Protein AF-A0A4R4R8I4-F1 (afdb_monomer_lite)

Sequence (79 aa):
MRGTLTTIAILAAAALAYPLSCAVRPYRDCWVCKGSGHHRATGNRKLSRPCRWCRATGKRLRLGRRAWNRARRIHRDAT

Secondary structure (DSSP, 8-state):
-HHHHHHHHHHHHHHHHHHHHHHH--EEE-TTTTT-SEEEPSS-TT-EEE-TTTTT-SEEE-HHHHHHHHHHHHHHHT-

pLDDT: mean 86.47, std 5.87, range [62.75, 94.0]

Structure (mmCIF, N/CA/C/O backbone):
data_AF-A0A4R4R8I4-F1
#
_entry.id   AF-A0A4R4R8I4-F1
#
loop_
_atom_site.group_PDB
_atom_site.id
_atom_site.type_symbol
_atom_site.label_atom_id
_atom_site.label_alt_id
_atom_site.label_comp_id
_atom_site.label_asym_id
_atom_site.label_entity_id
_atom_site.label_seq_id
_atom_site.pdbx_PDB_ins_code
_atom_site.Cartn_x
_atom_site.Cartn_y
_atom_site.Cartn_z
_atom_site.occupancy
_atom_site.B_iso_or_equiv
_atom_site.auth_seq_id
_atom_site.auth_comp_id
_atom_site.auth_asym_id
_atom_site.auth_atom_id
_atom_site.pdbx_PDB_model_num
ATOM 1 N N . MET A 1 1 ? -25.575 15.075 24.651 1.00 62.75 1 MET A N 1
ATOM 2 C CA . MET A 1 1 ? -25.631 13.684 24.134 1.00 62.75 1 MET A CA 1
ATOM 3 C C . MET A 1 1 ? -25.661 13.586 22.604 1.00 62.75 1 MET A C 1
ATOM 5 O O . MET A 1 1 ? -25.021 12.697 22.067 1.00 62.75 1 MET A O 1
ATOM 9 N N . ARG A 1 2 ? -26.337 14.486 21.868 1.00 75.94 2 ARG A N 1
ATOM 10 C CA . ARG A 1 2 ? -26.327 14.469 20.385 1.00 75.94 2 ARG A CA 1
ATOM 11 C C . ARG A 1 2 ? -24.933 14.675 19.766 1.00 75.94 2 ARG A C 1
ATOM 13 O O . ARG A 1 2 ? -24.567 13.936 18.864 1.00 75.94 2 ARG A O 1
ATOM 20 N N . GLY A 1 3 ? -24.145 15.610 20.304 1.00 77.88 3 GLY A N 1
ATOM 21 C CA . GLY A 1 3 ? -22.803 15.919 19.790 1.00 77.88 3 GLY A CA 1
ATOM 22 C C . GLY A 1 3 ? -21.779 14.7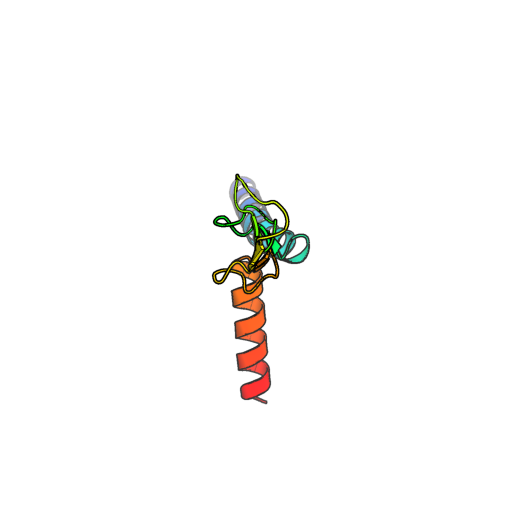87 19.945 1.00 77.88 3 GLY A C 1
ATOM 23 O O . GLY A 1 3 ? -20.926 14.606 19.085 1.00 77.88 3 GLY A O 1
ATOM 24 N N . THR A 1 4 ? -21.872 13.979 21.004 1.00 87.75 4 THR A N 1
ATOM 25 C CA . THR A 1 4 ? -20.936 12.865 21.229 1.00 87.75 4 THR A CA 1
ATOM 26 C C . THR A 1 4 ? -21.190 11.711 20.263 1.00 87.75 4 THR A C 1
ATOM 28 O O . THR A 1 4 ? -20.241 11.170 19.703 1.00 87.75 4 THR A O 1
ATOM 31 N N . LEU A 1 5 ? -22.459 11.382 20.001 1.00 90.62 5 LEU A N 1
ATOM 32 C CA . LEU A 1 5 ? -22.835 10.355 19.024 1.00 90.62 5 LEU A CA 1
ATOM 33 C C . LEU A 1 5 ? -22.371 10.717 17.610 1.00 90.62 5 LEU A C 1
ATOM 35 O O . LEU A 1 5 ? -21.837 9.860 16.910 1.00 90.62 5 LEU A O 1
ATOM 39 N N . THR A 1 6 ? -22.506 11.983 17.205 1.00 91.69 6 THR A N 1
ATOM 40 C CA . THR A 1 6 ? -22.015 12.442 15.898 1.00 91.69 6 THR A CA 1
ATOM 41 C C . THR A 1 6 ? -20.498 12.329 15.783 1.00 91.69 6 THR A C 1
ATOM 43 O O . THR A 1 6 ? -20.001 11.844 14.770 1.00 91.69 6 THR A O 1
ATOM 46 N N . THR A 1 7 ? -19.751 12.691 16.829 1.00 92.69 7 THR A N 1
ATOM 47 C CA . THR A 1 7 ? -18.285 12.571 16.822 1.00 92.69 7 THR A CA 1
ATOM 48 C C . THR A 1 7 ? -17.843 11.111 16.735 1.00 92.69 7 THR A C 1
ATOM 50 O O . THR A 1 7 ? -16.962 10.780 15.942 1.00 92.69 7 THR A O 1
ATOM 53 N N . ILE A 1 8 ? -18.487 10.220 17.496 1.00 94.00 8 ILE A N 1
ATOM 54 C CA . ILE A 1 8 ? -18.207 8.779 17.457 1.00 94.00 8 ILE A CA 1
ATOM 55 C C . ILE A 1 8 ? -18.512 8.209 16.067 1.00 94.00 8 ILE A C 1
ATOM 57 O O . ILE A 1 8 ? -17.694 7.473 15.519 1.00 94.00 8 ILE A O 1
ATOM 61 N N . ALA A 1 9 ? -19.647 8.579 15.469 1.00 93.31 9 ALA A N 1
ATOM 62 C CA . ALA A 1 9 ? -20.031 8.112 14.140 1.00 93.31 9 ALA A CA 1
ATOM 63 C C . ALA A 1 9 ? -19.025 8.542 13.058 1.00 93.31 9 ALA A C 1
ATOM 65 O O . ALA A 1 9 ? -18.633 7.723 12.227 1.00 93.31 9 ALA A O 1
ATOM 66 N N . ILE A 1 10 ? -18.554 9.794 13.091 1.00 93.50 10 ILE A N 1
ATOM 67 C CA . ILE A 1 10 ? -17.552 10.302 12.140 1.00 93.50 10 ILE A CA 1
ATOM 68 C C . ILE A 1 10 ? -16.218 9.564 12.306 1.00 93.50 10 ILE A C 1
ATOM 70 O O . ILE A 1 10 ? -15.621 9.138 11.314 1.00 93.50 10 ILE A O 1
ATOM 74 N N . LEU A 1 11 ? -15.759 9.366 13.545 1.00 92.75 11 LEU A N 1
ATOM 75 C CA . LEU A 1 11 ? -14.519 8.635 13.819 1.00 92.75 11 LEU A CA 1
ATOM 76 C C . LEU A 1 11 ? -14.607 7.176 13.363 1.00 92.75 11 LEU A C 1
ATOM 78 O O . LEU A 1 11 ? -13.685 6.682 12.713 1.00 92.75 11 LEU A O 1
ATOM 82 N N . ALA A 1 12 ? -15.723 6.502 13.644 1.00 90.69 12 ALA A N 1
ATOM 83 C CA . ALA A 1 12 ? -15.958 5.133 13.199 1.00 90.69 12 ALA A CA 1
ATOM 84 C C . ALA A 1 12 ? -15.982 5.038 11.665 1.00 90.69 12 ALA A C 1
ATOM 86 O O . ALA A 1 12 ? -15.326 4.172 11.086 1.00 90.69 12 ALA A O 1
ATOM 87 N N . ALA A 1 13 ? -16.667 5.966 10.992 1.00 91.19 13 ALA A N 1
ATOM 88 C CA . ALA A 1 13 ? -16.701 6.022 9.536 1.00 91.19 13 ALA A CA 1
ATOM 89 C C . ALA A 1 13 ? -15.299 6.220 8.942 1.00 91.19 13 ALA A C 1
ATOM 91 O O . ALA A 1 13 ? -14.927 5.508 8.012 1.00 91.19 13 ALA A O 1
ATOM 92 N N . ALA A 1 14 ? -14.483 7.117 9.504 1.00 87.38 14 ALA A N 1
ATOM 93 C CA . ALA A 1 14 ? -13.105 7.326 9.059 1.00 87.38 14 ALA A CA 1
ATOM 94 C C . ALA A 1 14 ? -12.224 6.082 9.286 1.00 87.38 14 ALA A C 1
ATOM 96 O O . ALA A 1 14 ? -11.466 5.678 8.396 1.00 87.38 14 ALA A O 1
ATOM 97 N N . ALA A 1 15 ? -12.368 5.437 10.448 1.00 86.19 15 ALA A N 1
ATOM 98 C CA . ALA A 1 15 ? -11.649 4.216 10.799 1.00 86.19 15 ALA A CA 1
ATOM 99 C C . ALA A 1 15 ? -11.987 3.043 9.865 1.00 86.19 15 ALA A C 1
ATOM 101 O O . ALA A 1 15 ? -11.107 2.238 9.564 1.00 86.19 15 ALA A O 1
ATOM 102 N N . LEU A 1 16 ? -13.225 2.970 9.362 1.00 84.19 16 LEU A N 1
ATOM 103 C CA . LEU A 1 16 ? -13.672 1.959 8.396 1.00 84.19 16 LEU A CA 1
ATOM 104 C C . LEU A 1 16 ? -13.375 2.344 6.938 1.00 84.19 16 LEU A C 1
ATOM 106 O O . LEU A 1 16 ? -13.041 1.485 6.119 1.00 84.19 16 LEU A O 1
ATOM 110 N N . ALA A 1 17 ? -13.421 3.630 6.594 1.00 84.44 17 ALA A N 1
ATOM 111 C CA . ALA A 1 17 ? -13.154 4.110 5.241 1.00 84.44 17 ALA A CA 1
ATOM 112 C C . ALA A 1 17 ? -11.717 3.798 4.792 1.00 84.44 17 ALA A C 1
ATOM 114 O O . ALA A 1 17 ? -11.484 3.416 3.640 1.00 84.44 17 ALA A O 1
ATOM 115 N N . TYR A 1 18 ? -10.739 3.898 5.696 1.00 79.94 18 TYR A N 1
ATOM 116 C CA . TYR A 1 18 ? -9.347 3.589 5.375 1.00 79.94 18 TYR A CA 1
ATOM 117 C C . TYR A 1 18 ? -9.114 2.121 4.950 1.00 79.94 18 TYR A C 1
ATOM 119 O O . TYR A 1 18 ? -8.571 1.908 3.854 1.00 79.94 18 TYR A O 1
ATOM 127 N N . PRO A 1 19 ? -9.514 1.091 5.724 1.00 79.19 19 PRO A N 1
ATOM 128 C CA . PRO A 1 19 ? -9.372 -0.304 5.315 1.00 79.19 19 PRO A CA 1
ATOM 129 C C . PRO A 1 19 ? -10.229 -0.644 4.091 1.00 79.19 19 PRO A C 1
ATOM 131 O O . PRO A 1 19 ? -9.732 -1.354 3.213 1.00 79.19 19 PRO A O 1
ATOM 134 N N . LEU A 1 20 ? -11.436 -0.076 3.955 1.00 80.06 20 LEU A N 1
ATOM 135 C CA . LEU A 1 20 ? -12.260 -0.225 2.747 1.00 80.06 20 LEU A CA 1
ATOM 136 C C . LEU A 1 20 ? -11.529 0.302 1.503 1.00 80.06 20 LEU A C 1
ATOM 138 O O . LEU A 1 20 ? -11.405 -0.403 0.501 1.00 80.06 20 LEU A O 1
ATOM 142 N N . SER A 1 21 ? -10.922 1.488 1.582 1.00 80.25 21 SER A N 1
ATOM 143 C CA . SER A 1 21 ? -10.130 2.041 0.474 1.00 80.25 21 SER A CA 1
ATOM 144 C C . SER A 1 21 ? -8.902 1.181 0.133 1.00 80.25 21 SER A C 1
ATOM 146 O O . SER A 1 21 ? -8.502 1.082 -1.032 1.00 80.25 21 SER A O 1
ATOM 148 N N . CYS A 1 22 ? -8.306 0.523 1.135 1.00 80.31 22 CYS A N 1
ATOM 149 C CA . CYS A 1 22 ? -7.207 -0.421 0.942 1.00 80.31 22 CYS A CA 1
ATOM 150 C C . CYS A 1 22 ? -7.669 -1.741 0.309 1.00 80.31 22 CYS A C 1
ATOM 152 O O . CYS A 1 22 ? -6.859 -2.395 -0.351 1.00 80.31 22 CYS A O 1
ATOM 154 N N . ALA A 1 23 ? -8.929 -2.139 0.504 1.00 75.12 23 ALA A N 1
ATOM 155 C CA . ALA A 1 23 ? -9.516 -3.314 -0.131 1.00 75.12 23 ALA A CA 1
ATOM 156 C C . ALA A 1 23 ? -9.830 -3.055 -1.611 1.00 75.12 23 ALA A C 1
ATOM 158 O O . ALA A 1 23 ? -9.471 -3.878 -2.450 1.00 75.12 23 ALA A O 1
ATOM 159 N N . VAL A 1 24 ? -10.407 -1.890 -1.933 1.00 80.56 24 VAL A N 1
ATOM 160 C CA . VAL A 1 24 ? -10.763 -1.505 -3.312 1.00 80.56 24 VAL A CA 1
ATOM 161 C C . VAL A 1 24 ? -9.519 -1.238 -4.164 1.00 80.56 24 VAL A C 1
ATOM 163 O O . VAL A 1 24 ? -9.429 -1.693 -5.301 1.00 80.56 24 VAL A O 1
ATOM 166 N N . ARG A 1 25 ? -8.520 -0.522 -3.625 1.00 80.00 25 ARG A N 1
ATOM 167 C CA . ARG A 1 25 ? -7.253 -0.234 -4.324 1.00 80.00 25 ARG A CA 1
ATOM 168 C C . ARG A 1 25 ? -6.061 -0.766 -3.532 1.00 80.00 25 ARG A C 1
ATOM 170 O O . ARG A 1 25 ? -5.379 0.009 -2.857 1.00 80.00 25 ARG A O 1
ATOM 177 N N . PRO A 1 26 ? -5.784 -2.079 -3.613 1.00 81.81 26 PRO A N 1
ATOM 178 C CA . PRO A 1 26 ? -4.751 -2.733 -2.808 1.00 81.81 26 PRO A CA 1
ATOM 179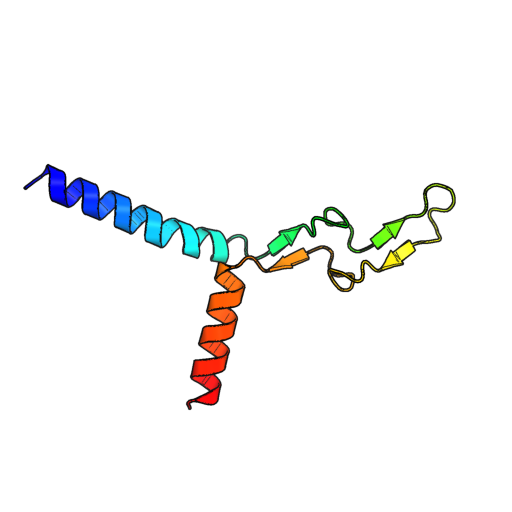 C C . PRO A 1 26 ? -3.320 -2.380 -3.236 1.00 81.81 26 PRO A C 1
ATOM 181 O O . PRO A 1 26 ? -2.381 -2.469 -2.435 1.00 81.81 26 PRO A O 1
ATOM 184 N N . TYR A 1 27 ? -3.151 -1.959 -4.487 1.00 87.12 27 TYR A N 1
ATOM 185 C CA . TYR A 1 27 ? -1.864 -1.665 -5.096 1.00 87.12 27 TYR A CA 1
ATOM 186 C C . TYR A 1 27 ? -1.672 -0.159 -5.269 1.00 87.12 27 TYR A C 1
ATOM 188 O O . TYR A 1 27 ? -2.579 0.553 -5.687 1.00 87.12 27 TYR A O 1
ATOM 196 N N . ARG A 1 28 ? -0.464 0.313 -4.970 1.00 87.50 28 ARG A N 1
ATOM 197 C CA . ARG A 1 28 ? 0.044 1.628 -5.365 1.00 87.50 28 ARG A CA 1
ATOM 198 C C . ARG A 1 28 ? 1.135 1.448 -6.408 1.00 87.50 28 ARG A C 1
ATOM 200 O O . ARG A 1 28 ? 1.813 0.417 -6.412 1.00 87.50 28 ARG A O 1
ATOM 207 N N . ASP A 1 29 ? 1.345 2.444 -7.252 1.00 92.00 29 ASP A N 1
ATOM 208 C CA . ASP A 1 29 ? 2.459 2.406 -8.192 1.00 92.00 29 ASP A CA 1
ATOM 209 C C . ASP A 1 29 ? 3.799 2.424 -7.459 1.00 92.00 29 ASP A C 1
ATOM 211 O O . ASP A 1 29 ? 3.958 2.997 -6.375 1.00 92.00 29 ASP A O 1
ATOM 215 N N . CYS A 1 30 ? 4.785 1.731 -8.025 1.00 91.31 30 CYS A N 1
ATOM 216 C CA . CYS A 1 30 ? 6.140 1.820 -7.513 1.00 91.31 30 CYS A CA 1
ATOM 217 C C . CYS A 1 30 ? 6.667 3.239 -7.753 1.00 91.31 30 CYS A C 1
ATOM 219 O O . CYS A 1 30 ? 6.739 3.665 -8.899 1.00 91.31 30 CYS A O 1
ATOM 221 N N . TRP A 1 31 ? 7.087 3.946 -6.699 1.00 90.19 31 TRP A N 1
ATOM 222 C CA . TRP A 1 31 ? 7.618 5.312 -6.825 1.00 90.19 31 TRP A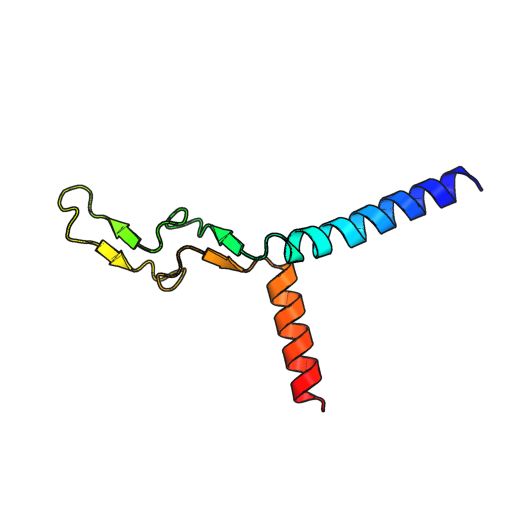 CA 1
ATOM 223 C C . TRP A 1 31 ? 8.879 5.389 -7.701 1.00 90.19 31 TRP A C 1
ATOM 225 O O . TRP A 1 31 ? 9.157 6.429 -8.280 1.00 90.19 31 TRP A O 1
ATOM 235 N N . VAL A 1 32 ? 9.638 4.287 -7.805 1.00 89.69 32 VAL A N 1
ATOM 236 C CA . VAL A 1 32 ? 10.935 4.249 -8.502 1.00 89.69 32 VAL A CA 1
ATOM 237 C C . VAL A 1 32 ? 10.728 4.179 -10.010 1.00 89.69 32 VAL A C 1
ATOM 239 O O . VAL A 1 32 ? 11.334 4.928 -10.763 1.00 89.69 32 VAL A O 1
ATOM 242 N N . CYS A 1 33 ? 9.852 3.279 -10.459 1.00 90.88 33 CYS A N 1
ATOM 243 C CA . CYS A 1 33 ? 9.560 3.088 -11.879 1.00 90.88 33 CYS A CA 1
ATOM 244 C C . CYS A 1 33 ? 8.251 3.766 -12.321 1.00 90.88 33 CYS A C 1
ATOM 246 O O . CYS A 1 33 ? 7.832 3.604 -13.459 1.00 90.88 33 CYS A O 1
ATOM 248 N N . LYS A 1 34 ? 7.561 4.469 -11.415 1.00 89.50 34 LYS A N 1
ATOM 249 C CA . LYS A 1 34 ? 6.256 5.116 -11.642 1.00 89.50 34 LYS A CA 1
ATOM 250 C C . LYS A 1 34 ? 5.220 4.197 -12.311 1.00 89.50 34 LYS A C 1
ATOM 252 O O . LYS A 1 34 ? 4.506 4.605 -13.215 1.00 89.50 34 LYS A O 1
ATOM 257 N N . GLY A 1 35 ? 5.171 2.927 -11.902 1.00 90.06 35 GLY A N 1
ATOM 258 C CA . GLY A 1 35 ? 4.206 1.961 -12.446 1.00 90.06 35 GLY A CA 1
ATOM 259 C C . GLY A 1 35 ? 4.666 1.158 -13.669 1.00 90.06 35 GLY A C 1
ATOM 260 O O . GLY A 1 35 ? 4.012 0.175 -13.998 1.00 90.06 35 GLY A O 1
ATOM 261 N N . SER A 1 36 ? 5.800 1.487 -14.301 1.00 90.31 36 SER A N 1
ATOM 262 C CA . SER A 1 36 ? 6.248 0.825 -15.544 1.00 90.31 36 SER A CA 1
ATOM 263 C C . SER A 1 36 ? 6.779 -0.610 -15.377 1.00 90.31 36 SER A C 1
ATOM 265 O O . SER A 1 36 ? 6.929 -1.340 -16.354 1.00 90.31 36 SER A O 1
ATOM 267 N N . GLY A 1 37 ? 7.183 -0.996 -14.163 1.00 91.69 37 GLY A N 1
ATOM 268 C CA . GLY A 1 37 ? 7.888 -2.254 -13.881 1.00 91.69 37 GLY A CA 1
ATOM 269 C C . GLY A 1 37 ? 9.336 -2.310 -14.388 1.00 91.69 37 GLY A C 1
ATOM 270 O O . GLY A 1 37 ? 10.105 -3.145 -13.921 1.00 91.69 37 GLY A O 1
ATOM 271 N N . HIS A 1 38 ? 9.751 -1.401 -15.274 1.00 92.12 38 HIS A N 1
ATOM 272 C CA . HIS A 1 38 ? 11.050 -1.431 -15.948 1.00 92.12 38 HIS A CA 1
ATOM 273 C C . HIS A 1 38 ? 11.633 -0.024 -16.120 1.00 92.12 38 HIS A C 1
ATOM 275 O O . HIS A 1 38 ? 10.911 0.943 -16.366 1.00 92.12 38 HIS A O 1
ATOM 281 N N . HIS A 1 39 ? 12.955 0.083 -16.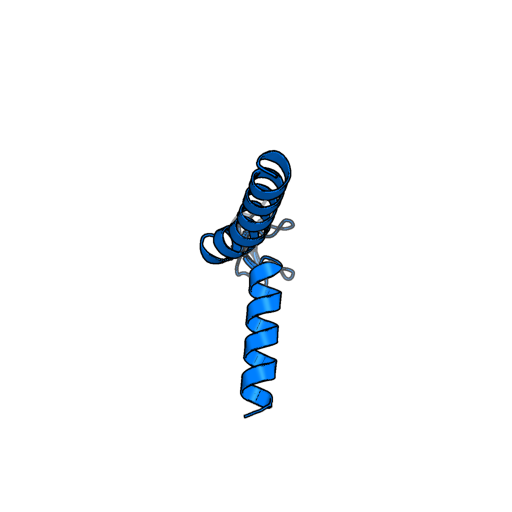040 1.00 90.44 39 HIS A N 1
ATOM 282 C CA . HIS A 1 39 ? 13.701 1.285 -16.397 1.00 90.44 39 HIS A CA 1
ATOM 283 C C . HIS A 1 39 ? 14.130 1.181 -17.859 1.00 90.44 39 HIS A C 1
ATOM 285 O O . HIS A 1 39 ? 14.826 0.234 -18.227 1.00 90.44 39 HIS A O 1
ATOM 291 N N . ARG A 1 40 ? 13.691 2.126 -18.695 1.00 86.81 40 ARG A N 1
ATOM 292 C CA . ARG A 1 40 ? 14.099 2.213 -20.103 1.00 86.81 40 ARG A CA 1
ATOM 293 C C . ARG A 1 40 ? 15.321 3.118 -20.218 1.00 86.81 40 ARG A C 1
ATOM 295 O O . ARG A 1 40 ? 15.339 4.179 -19.599 1.00 86.81 40 ARG A O 1
ATOM 302 N N . ALA A 1 41 ? 16.320 2.703 -20.992 1.00 83.38 41 ALA A N 1
ATOM 303 C CA . ALA A 1 41 ? 17.445 3.568 -21.325 1.00 83.38 41 ALA A CA 1
ATOM 304 C C . ALA A 1 41 ? 17.002 4.664 -22.310 1.00 83.38 41 ALA A C 1
ATOM 306 O O . ALA A 1 41 ? 16.278 4.384 -23.266 1.00 83.38 41 ALA A O 1
ATOM 307 N N . THR A 1 42 ? 17.456 5.901 -22.093 1.00 79.38 42 THR A N 1
ATOM 308 C CA . THR A 1 42 ? 17.063 7.074 -22.894 1.00 79.38 42 THR A CA 1
ATOM 309 C C . THR A 1 42 ? 17.474 6.949 -24.367 1.00 79.38 42 THR A C 1
ATOM 311 O O . THR A 1 42 ? 16.730 7.382 -25.237 1.00 79.38 42 THR A O 1
ATOM 314 N N . GLY A 1 43 ? 18.608 6.300 -24.658 1.00 79.94 43 GLY A N 1
ATOM 315 C CA . GLY A 1 43 ? 19.134 6.143 -26.024 1.00 79.94 43 GLY A CA 1
ATOM 316 C C . GLY A 1 43 ? 18.800 4.818 -26.717 1.00 79.94 43 GLY A C 1
ATOM 317 O O . GLY A 1 43 ? 18.980 4.698 -27.922 1.00 79.94 43 GLY A O 1
ATOM 318 N N . ASN A 1 44 ? 18.307 3.808 -25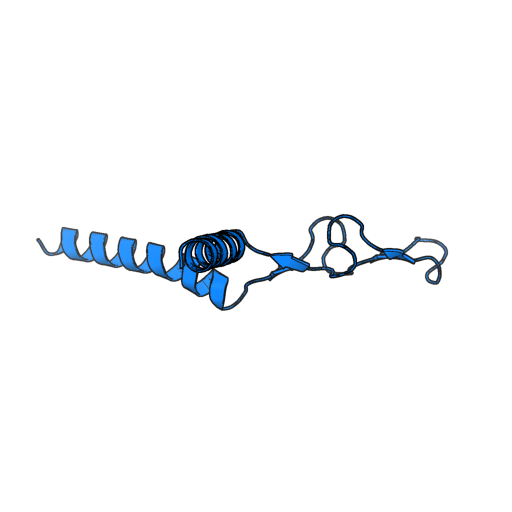.993 1.00 79.62 44 ASN A N 1
ATOM 319 C CA . ASN A 1 44 ? 17.948 2.525 -26.594 1.00 79.62 44 ASN A CA 1
ATOM 320 C C . ASN A 1 44 ? 16.717 1.935 -25.905 1.00 79.62 44 ASN A C 1
ATOM 322 O O . ASN A 1 44 ? 16.808 1.305 -24.851 1.00 79.62 44 ASN A O 1
ATOM 326 N N . ARG A 1 45 ? 15.553 2.099 -26.543 1.00 75.31 45 ARG A N 1
ATOM 327 C CA . ARG A 1 45 ? 14.273 1.575 -26.043 1.00 75.31 45 ARG A CA 1
ATOM 328 C C . ARG A 1 45 ? 14.234 0.047 -25.943 1.00 75.31 45 ARG A C 1
ATOM 330 O O . ARG A 1 45 ? 13.406 -0.456 -25.188 1.00 75.31 45 ARG A O 1
ATOM 337 N N . LYS A 1 46 ? 15.111 -0.678 -26.652 1.00 79.25 46 LYS A N 1
ATOM 338 C CA . LYS A 1 46 ? 15.237 -2.140 -26.530 1.00 79.25 46 LYS A CA 1
ATOM 339 C C . LYS A 1 46 ? 15.982 -2.555 -25.258 1.00 79.25 46 LYS A C 1
ATOM 341 O O . LYS A 1 46 ? 15.795 -3.670 -24.785 1.00 79.25 46 LYS A O 1
ATOM 346 N N . LEU A 1 47 ? 16.782 -1.663 -24.665 1.00 82.69 47 LEU A N 1
ATOM 347 C CA . LEU A 1 47 ? 17.481 -1.929 -23.413 1.00 82.69 47 LEU A CA 1
ATOM 348 C C . LEU A 1 47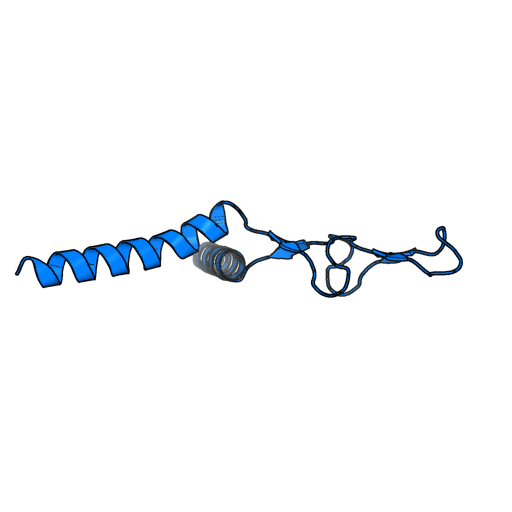 ? 16.610 -1.500 -22.223 1.00 82.69 47 LEU A C 1
ATOM 350 O O . LEU A 1 47 ? 16.650 -0.358 -21.757 1.00 82.69 47 LEU A O 1
ATOM 354 N N . SER A 1 48 ? 15.804 -2.439 -21.727 1.00 87.62 48 SER A N 1
ATOM 355 C CA . SER A 1 48 ? 15.024 -2.271 -20.500 1.00 87.62 48 SER A CA 1
ATOM 356 C C . SER A 1 48 ? 15.612 -3.097 -19.363 1.00 87.62 48 SER A C 1
ATOM 358 O O . SER A 1 48 ? 15.848 -4.292 -19.523 1.00 87.62 48 SER A O 1
ATOM 360 N N . ARG A 1 49 ? 15.798 -2.486 -18.190 1.00 89.50 49 ARG A N 1
ATOM 361 C CA . ARG A 1 49 ? 16.175 -3.207 -16.968 1.00 89.50 49 ARG A CA 1
ATOM 362 C C . ARG A 1 49 ? 14.948 -3.389 -16.073 1.00 89.50 49 ARG A C 1
ATOM 364 O O . ARG A 1 49 ? 14.260 -2.397 -15.811 1.00 89.50 49 ARG A O 1
ATOM 371 N N . PRO A 1 50 ? 14.661 -4.601 -15.569 1.00 91.81 50 PRO A N 1
ATOM 372 C CA . PRO A 1 50 ? 13.559 -4.801 -14.638 1.00 91.81 50 PRO A CA 1
ATOM 373 C C . PRO A 1 50 ? 13.795 -3.992 -13.362 1.00 91.81 50 PRO A C 1
ATOM 375 O O . PRO A 1 50 ? 14.907 -3.927 -12.828 1.00 91.81 50 PRO A O 1
ATOM 378 N N . CYS A 1 51 ? 12.742 -3.355 -12.857 1.00 92.00 51 CYS A N 1
ATOM 379 C CA . CYS A 1 51 ? 12.831 -2.612 -11.613 1.00 92.00 51 CYS A CA 1
ATOM 380 C C . CYS A 1 51 ? 13.006 -3.598 -10.451 1.00 92.00 51 CYS A C 1
ATOM 382 O O . CYS A 1 51 ? 12.084 -4.338 -10.095 1.00 92.00 51 CYS A O 1
ATOM 384 N N . ARG A 1 52 ? 14.187 -3.586 -9.822 1.00 91.19 52 ARG A N 1
ATOM 385 C CA . ARG A 1 52 ? 14.517 -4.473 -8.690 1.00 91.19 52 ARG A CA 1
ATOM 386 C C . ARG A 1 52 ? 13.636 -4.211 -7.461 1.00 91.19 52 ARG A C 1
ATOM 388 O O . ARG A 1 52 ? 13.323 -5.130 -6.714 1.00 91.19 52 ARG A O 1
ATOM 395 N N . TRP A 1 53 ? 13.158 -2.975 -7.294 1.00 88.88 53 TRP A N 1
ATOM 396 C CA . TRP A 1 53 ? 12.361 -2.542 -6.137 1.00 88.88 53 TRP A CA 1
ATOM 397 C C . TRP A 1 53 ? 10.924 -3.071 -6.120 1.00 88.88 53 TRP A C 1
ATOM 399 O O . TRP A 1 53 ? 10.341 -3.228 -5.041 1.00 88.88 53 TRP A O 1
ATOM 409 N N . CYS A 1 54 ? 10.325 -3.291 -7.291 1.00 90.94 54 CYS A N 1
ATOM 410 C CA . CYS A 1 54 ? 9.011 -3.925 -7.435 1.00 90.94 54 CYS A CA 1
ATOM 411 C C . CYS A 1 54 ? 9.101 -5.323 -8.061 1.00 90.94 54 CYS A C 1
ATOM 413 O O . CYS A 1 54 ? 8.070 -5.948 -8.277 1.00 90.94 54 CYS A O 1
ATOM 415 N N . ARG A 1 55 ? 10.313 -5.828 -8.337 1.00 91.31 55 ARG A N 1
ATOM 416 C CA . ARG A 1 55 ? 10.544 -7.113 -9.015 1.00 91.31 55 ARG A CA 1
ATOM 417 C C . ARG A 1 55 ? 9.745 -7.213 -10.320 1.00 91.31 55 ARG A C 1
ATOM 419 O O . ARG A 1 55 ? 8.960 -8.132 -10.501 1.00 91.31 55 ARG A O 1
ATOM 426 N N . ALA A 1 56 ? 9.885 -6.203 -11.176 1.00 91.44 56 ALA A N 1
ATOM 427 C CA . ALA A 1 56 ? 9.199 -6.085 -12.468 1.00 91.44 56 ALA A CA 1
ATOM 428 C C . ALA A 1 56 ? 7.655 -6.003 -12.451 1.00 91.44 56 ALA A C 1
ATOM 430 O O . ALA A 1 56 ? 7.055 -5.814 -13.502 1.00 91.44 56 ALA A O 1
ATOM 431 N N . THR A 1 57 ? 6.989 -6.039 -11.290 1.00 91.56 57 THR A N 1
ATOM 432 C CA . THR A 1 57 ? 5.512 -5.955 -11.230 1.00 91.56 57 THR A CA 1
ATOM 433 C C . THR A 1 57 ? 4.951 -4.551 -11.476 1.00 91.56 57 THR A C 1
ATOM 435 O O . THR A 1 57 ? 3.760 -4.396 -11.722 1.00 91.56 57 THR A O 1
ATOM 438 N N . GLY A 1 58 ? 5.759 -3.498 -11.321 1.00 91.38 58 GLY A N 1
ATOM 439 C CA . GLY A 1 58 ? 5.316 -2.098 -11.431 1.00 91.38 58 GLY A CA 1
ATOM 440 C C . GLY A 1 58 ? 4.443 -1.607 -10.269 1.00 91.38 58 GLY A C 1
ATOM 441 O O . GLY A 1 58 ? 4.307 -0.400 -10.067 1.00 91.38 58 GLY A O 1
ATOM 442 N N . LYS A 1 59 ? 3.925 -2.511 -9.435 1.00 91.06 59 LYS A N 1
ATOM 443 C CA . LYS A 1 59 ? 3.025 -2.213 -8.321 1.00 91.06 59 LYS A CA 1
ATOM 444 C C . LYS A 1 59 ? 3.654 -2.561 -6.968 1.00 91.06 59 LYS A C 1
ATOM 446 O O . LYS A 1 59 ? 4.571 -3.368 -6.852 1.00 91.06 59 LYS A O 1
ATOM 451 N N . ARG A 1 60 ? 3.158 -1.937 -5.902 1.00 89.56 60 ARG A N 1
ATOM 452 C CA . ARG A 1 60 ? 3.511 -2.221 -4.503 1.00 89.56 60 ARG A CA 1
ATOM 453 C C . ARG A 1 60 ? 2.240 -2.321 -3.668 1.00 89.56 60 ARG A C 1
ATOM 455 O O . ARG A 1 60 ? 1.336 -1.513 -3.832 1.00 89.56 60 ARG A O 1
ATOM 462 N N . LEU A 1 61 ? 2.174 -3.272 -2.735 1.00 87.06 61 LEU A N 1
ATOM 463 C CA . LEU A 1 61 ? 1.044 -3.354 -1.800 1.00 87.06 61 LEU A CA 1
ATOM 464 C C . LEU A 1 61 ? 1.008 -2.141 -0.859 1.00 87.06 61 LEU A C 1
ATOM 466 O O . LEU A 1 61 ? 2.045 -1.774 -0.289 1.00 87.06 61 LEU A O 1
ATOM 470 N N . ARG A 1 62 ? -0.193 -1.591 -0.641 1.00 85.62 62 ARG A N 1
ATOM 471 C CA . ARG A 1 62 ? -0.478 -0.622 0.431 1.00 85.62 62 ARG A CA 1
ATOM 472 C C . ARG A 1 62 ? -0.353 -1.269 1.814 1.00 85.62 62 ARG A C 1
ATOM 474 O O . ARG A 1 62 ? -0.497 -2.485 1.956 1.00 85.62 62 ARG A O 1
ATOM 481 N N . LEU A 1 63 ? -0.109 -0.442 2.835 1.00 81.69 63 LEU A N 1
ATOM 482 C CA . LEU A 1 63 ? 0.078 -0.880 4.225 1.00 81.69 63 LEU A CA 1
ATOM 483 C C . LEU A 1 63 ? -1.105 -1.707 4.745 1.00 81.69 63 LEU A C 1
ATOM 485 O O . LEU A 1 63 ? -0.875 -2.786 5.282 1.00 81.69 63 LEU A O 1
ATOM 489 N N . GLY A 1 64 ? -2.349 -1.292 4.476 1.00 80.06 64 GLY A N 1
ATOM 490 C CA . GLY A 1 64 ? -3.540 -2.036 4.911 1.00 80.06 64 GLY A CA 1
ATOM 491 C C . GLY A 1 64 ? -3.566 -3.490 4.423 1.00 80.06 64 GLY A C 1
ATOM 492 O O . GLY A 1 64 ? -3.802 -4.410 5.201 1.00 80.06 64 GLY A O 1
ATOM 493 N N . ARG A 1 65 ? -3.206 -3.744 3.156 1.00 86.44 65 ARG A N 1
ATOM 494 C CA . ARG A 1 65 ? -3.117 -5.121 2.634 1.00 86.44 65 ARG A CA 1
ATOM 495 C C . ARG A 1 65 ? -1.918 -5.893 3.166 1.00 86.44 65 ARG A C 1
ATOM 497 O O . ARG A 1 65 ? -2.003 -7.112 3.277 1.00 86.44 65 ARG A O 1
ATOM 504 N N . ARG A 1 66 ? -0.811 -5.221 3.504 1.00 84.50 66 ARG A N 1
ATOM 505 C CA . ARG A 1 66 ? 0.325 -5.875 4.178 1.00 84.50 66 ARG A CA 1
ATOM 506 C C . ARG A 1 66 ? -0.080 -6.365 5.565 1.00 84.50 66 ARG A C 1
ATOM 508 O O . ARG A 1 66 ? 0.210 -7.514 5.880 1.00 84.50 66 ARG A O 1
ATOM 515 N N . ALA A 1 67 ? -0.783 -5.532 6.334 1.00 83.69 67 ALA A N 1
ATOM 516 C CA . ALA A 1 67 ? -1.306 -5.893 7.648 1.00 83.69 67 ALA A CA 1
ATOM 517 C C . ALA A 1 67 ? -2.291 -7.065 7.547 1.00 83.69 67 ALA A C 1
ATOM 519 O O . ALA A 1 67 ? -2.095 -8.078 8.209 1.00 83.69 67 ALA A O 1
ATOM 520 N N . TRP A 1 68 ? -3.260 -6.997 6.627 1.00 85.19 68 TRP A N 1
ATOM 521 C CA . TRP A 1 68 ? -4.215 -8.087 6.399 1.00 85.19 68 TRP A CA 1
ATOM 522 C C . TRP A 1 68 ? -3.538 -9.405 6.002 1.00 85.19 68 TRP A C 1
ATOM 524 O O . TRP A 1 68 ? -3.843 -10.466 6.540 1.00 85.19 68 TRP A O 1
ATOM 534 N N . ASN A 1 69 ? -2.575 -9.358 5.078 1.00 87.81 69 ASN A N 1
ATOM 535 C CA . ASN A 1 69 ? -1.832 -10.552 4.680 1.00 87.81 69 ASN A CA 1
ATOM 536 C C . ASN A 1 69 ? -0.955 -11.096 5.816 1.00 87.81 69 ASN A C 1
ATOM 538 O O . ASN A 1 69 ? -0.759 -12.307 5.890 1.00 87.81 69 ASN A O 1
ATOM 542 N N . ARG A 1 70 ? -0.431 -10.231 6.695 1.00 88.00 70 ARG A N 1
ATOM 543 C CA . ARG A 1 70 ? 0.314 -10.658 7.883 1.00 88.00 70 ARG A CA 1
ATOM 544 C C . ARG A 1 70 ? -0.611 -11.322 8.901 1.00 88.00 70 ARG A C 1
ATOM 546 O O . ARG A 1 70 ? -0.282 -12.420 9.333 1.00 88.00 70 ARG A O 1
ATOM 553 N N . ALA A 1 71 ? -1.757 -10.715 9.203 1.00 88.12 71 ALA A N 1
ATOM 554 C CA . ALA A 1 71 ? -2.773 -11.270 10.096 1.00 88.12 71 ALA A CA 1
ATOM 555 C C . ALA A 1 71 ? -3.267 -12.637 9.603 1.00 88.12 71 ALA A C 1
ATOM 557 O O . ALA A 1 71 ? -3.257 -13.602 10.356 1.00 88.12 71 ALA A O 1
ATOM 558 N N . ARG A 1 72 ? -3.579 -12.764 8.304 1.00 89.06 72 ARG A N 1
ATOM 559 C CA . ARG A 1 72 ? -3.965 -14.054 7.708 1.00 89.06 72 ARG A CA 1
ATOM 560 C C . ARG A 1 72 ? -2.867 -15.113 7.743 1.00 89.06 72 ARG A C 1
ATOM 562 O O . ARG A 1 72 ? -3.192 -16.292 7.773 1.00 89.06 72 ARG A O 1
ATOM 569 N N . ARG A 1 73 ? -1.585 -14.730 7.689 1.00 91.06 73 ARG A N 1
ATOM 570 C CA . ARG A 1 73 ? -0.495 -15.696 7.905 1.00 91.06 73 ARG A CA 1
ATOM 571 C C . ARG A 1 73 ? -0.485 -16.176 9.349 1.00 91.06 73 ARG A C 1
ATOM 573 O O . ARG A 1 73 ? -0.593 -17.367 9.553 1.00 91.06 73 ARG A O 1
ATOM 580 N N . ILE A 1 74 ? -0.496 -15.251 10.309 1.00 91.81 74 ILE A N 1
ATOM 581 C CA . ILE A 1 74 ? -0.498 -15.586 11.741 1.00 91.81 74 ILE A CA 1
ATOM 582 C C . ILE A 1 74 ? -1.676 -16.501 12.098 1.00 91.81 74 ILE A C 1
ATOM 584 O O . ILE A 1 74 ? -1.482 -17.485 12.792 1.00 91.81 74 ILE A O 1
ATOM 588 N N . HIS A 1 75 ? -2.878 -16.215 11.591 1.00 89.94 75 HIS A N 1
ATOM 589 C CA . HIS A 1 75 ? -4.053 -17.039 11.873 1.00 89.94 75 HIS A CA 1
ATOM 590 C C . HIS A 1 75 ? -3.945 -18.461 11.298 1.00 89.94 75 HIS A C 1
ATOM 592 O O . HIS A 1 75 ? -4.334 -19.409 11.968 1.00 89.94 75 HIS A O 1
ATOM 598 N N . ARG A 1 76 ? -3.383 -18.614 10.088 1.00 91.69 76 ARG A N 1
ATOM 599 C CA . ARG A 1 76 ? -3.129 -19.937 9.494 1.00 91.69 76 ARG A CA 1
ATOM 600 C C . ARG A 1 76 ? -2.011 -20.700 10.192 1.00 91.69 76 ARG A C 1
ATOM 602 O O . ARG A 1 76 ? -2.083 -21.910 10.233 1.00 91.69 76 ARG A O 1
ATOM 609 N N . ASP A 1 77 ? -0.995 -20.004 10.691 1.00 91.56 77 ASP A N 1
ATOM 610 C CA . ASP A 1 77 ? 0.118 -20.632 11.411 1.00 91.56 77 ASP A CA 1
ATOM 611 C C . ASP A 1 77 ? -0.298 -21.058 12.838 1.00 91.56 77 ASP A C 1
ATOM 613 O O . ASP A 1 77 ? 0.380 -21.868 13.459 1.00 91.56 77 ASP A O 1
ATOM 617 N N . ALA A 1 78 ? -1.386 -20.485 13.370 1.00 83.62 78 ALA A N 1
ATOM 618 C CA . ALA A 1 78 ? -1.927 -20.771 14.701 1.00 83.62 78 ALA A CA 1
ATOM 619 C C . ALA A 1 78 ? -3.028 -21.850 14.720 1.00 83.62 78 ALA A C 1
ATOM 621 O O . ALA A 1 78 ? -3.491 -22.197 15.805 1.00 83.62 78 ALA A O 1
ATOM 622 N N . THR A 1 79 ? -3.478 -22.317 13.551 1.00 72.62 79 THR A N 1
ATOM 623 C CA . THR A 1 79 ? -4.459 -23.407 13.400 1.00 72.62 79 THR A CA 1
ATOM 624 C C . THR A 1 79 ? -3.730 -24.666 12.968 1.00 72.62 79 THR A C 1
ATOM 626 O O . THR A 1 79 ? -4.017 -25.732 13.547 1.00 72.62 79 THR A O 1
#

Foldseek 3Di:
DVVVVVVVVVVVCVVVVVLVVCVVPQKDFDPVCRQQQWDADPVDNVDIDGDPVVRSRRIDGDPSVVVVVVVVVVVVVVD

Radius of gyration: 19.7 Å; chains: 1; bounding box: 46×39×51 Å